Protein AF-A0A2K3LV09-F1 (afdb_monomer_lite)

pLDDT: mean 87.5, std 16.08, range [40.31, 98.81]

Sequence (114 aa):
MLPHDENLSGAVKAIVEVGIAVIGHVGLTPQAISVLGGFRPQGRNVASAVKVVESALAFQKAECFAVVLECVPAPVAAATTAALQIPTIGIGAGPYCNGQVRVSILADIRLCLD

Foldseek 3Di:
DPPCLVVVLVVLLVCVVVPHADEAEFWDDVVCQVVVVHDETFLPDPVRLVVRLVSLVSVVVSVHQEYEYELYDQVSQLVSQVVDPHFYEYDNRDDNGPHYDDDPDDDDPPVRVD

Radius of gyration: 13.5 Å; chains: 1; bounding box: 32×30×34 Å

Structure (mmCIF, N/CA/C/O backbone):
data_AF-A0A2K3LV09-F1
#
_entry.id   AF-A0A2K3LV09-F1
#
loop_
_atom_site.group_PDB
_atom_site.id
_atom_site.type_symbol
_atom_site.label_atom_id
_atom_site.label_alt_id
_atom_site.label_comp_id
_atom_site.label_asym_id
_atom_site.label_entity_id
_atom_site.label_seq_id
_atom_site.pdbx_PDB_ins_code
_atom_site.Cartn_x
_atom_site.Cartn_y
_atom_site.Cartn_z
_atom_site.occupancy
_atom_site.B_iso_or_equiv
_atom_site.auth_seq_id
_atom_site.auth_comp_id
_atom_site.auth_asym_id
_atom_site.auth_atom_id
_atom_site.pdbx_PDB_model_num
ATOM 1 N N . MET A 1 1 ? 1.806 -10.035 -0.631 1.00 49.19 1 MET A N 1
ATOM 2 C CA . MET A 1 1 ? 2.096 -10.921 0.507 1.00 49.19 1 MET A CA 1
ATOM 3 C C . MET A 1 1 ? 3.550 -11.351 0.543 1.00 49.19 1 MET A C 1
ATOM 5 O O . MET A 1 1 ? 3.925 -12.372 -0.039 1.00 49.19 1 MET A O 1
ATOM 9 N N . LEU A 1 2 ? 4.357 -10.582 1.271 1.00 53.62 2 LEU A N 1
ATOM 10 C CA . LEU A 1 2 ? 5.329 -11.206 2.162 1.00 53.62 2 LEU A CA 1
ATOM 11 C C . LEU A 1 2 ? 4.554 -12.061 3.189 1.00 53.62 2 LEU A C 1
ATOM 13 O O . LEU A 1 2 ? 3.400 -11.741 3.483 1.00 53.62 2 LEU A O 1
ATOM 17 N N . PRO A 1 3 ? 5.149 -13.126 3.754 1.00 50.06 3 PRO A N 1
ATOM 18 C CA . PRO A 1 3 ? 4.482 -13.992 4.736 1.00 50.06 3 PRO A CA 1
ATOM 19 C C . PRO A 1 3 ? 3.915 -13.245 5.957 1.00 50.06 3 PRO A C 1
ATOM 21 O O . PRO A 1 3 ? 3.047 -13.758 6.654 1.00 50.06 3 PRO A O 1
ATOM 24 N N . HIS A 1 4 ? 4.401 -12.031 6.225 1.00 58.75 4 HIS A N 1
ATOM 25 C CA . HIS A 1 4 ? 3.938 -11.201 7.332 1.00 58.75 4 HIS A CA 1
ATOM 26 C C . HIS A 1 4 ? 2.647 -10.424 7.028 1.00 58.75 4 HIS A C 1
ATOM 28 O O . HIS A 1 4 ? 1.948 -10.064 7.971 1.00 58.75 4 HIS A O 1
ATOM 34 N N . ASP A 1 5 ? 2.288 -10.195 5.759 1.00 58.09 5 ASP A N 1
ATOM 35 C CA . ASP A 1 5 ? 1.183 -9.288 5.413 1.00 58.09 5 ASP A CA 1
ATOM 36 C C . ASP A 1 5 ? -0.198 -9.868 5.788 1.00 58.09 5 ASP A C 1
ATOM 38 O O . ASP A 1 5 ? -1.078 -9.109 6.183 1.00 58.09 5 ASP A O 1
ATOM 42 N N . GLU A 1 6 ? -0.405 -11.195 5.721 1.00 57.16 6 GLU A N 1
ATOM 43 C CA . GLU A 1 6 ? -1.666 -11.820 6.188 1.00 57.16 6 GLU A CA 1
ATOM 44 C C . GLU A 1 6 ? -1.831 -11.681 7.707 1.00 57.16 6 GLU A C 1
ATOM 46 O O . GLU A 1 6 ? -2.929 -11.426 8.198 1.00 57.16 6 GLU A O 1
ATOM 51 N N . ASN A 1 7 ? -0.726 -11.776 8.452 1.00 62.62 7 ASN A N 1
ATOM 52 C CA . ASN A 1 7 ? -0.725 -11.615 9.906 1.00 62.62 7 ASN A CA 1
ATOM 53 C C . ASN A 1 7 ? -0.890 -10.146 10.333 1.00 62.62 7 ASN A C 1
ATOM 55 O O . ASN A 1 7 ? -1.399 -9.867 11.420 1.00 62.62 7 ASN A O 1
ATOM 59 N N . LEU A 1 8 ? -0.491 -9.198 9.480 1.00 75.31 8 LEU A N 1
ATOM 60 C CA . LEU A 1 8 ? -0.577 -7.765 9.756 1.00 75.31 8 LEU A CA 1
ATOM 61 C C . LEU A 1 8 ? -2.023 -7.262 9.800 1.00 75.31 8 LEU A C 1
ATOM 63 O O . LEU A 1 8 ? -2.319 -6.418 10.638 1.00 75.31 8 LEU A O 1
ATOM 67 N N . SER A 1 9 ? -2.942 -7.793 8.986 1.00 77.00 9 SER A N 1
ATOM 68 C CA . SER A 1 9 ? -4.344 -7.340 8.994 1.00 77.00 9 SER A CA 1
ATOM 69 C C . SER A 1 9 ? -5.025 -7.508 10.358 1.00 77.00 9 SER A C 1
ATOM 71 O O . SER A 1 9 ? -5.758 -6.616 10.781 1.00 77.00 9 SER A O 1
ATOM 73 N N . GLY A 1 10 ? -4.752 -8.602 11.078 1.00 86.44 10 GLY A N 1
ATOM 74 C CA . GLY A 1 10 ? -5.283 -8.811 12.430 1.00 86.44 10 GLY A CA 1
ATOM 75 C C . GLY A 1 10 ? -4.711 -7.821 13.449 1.00 86.44 10 GLY A C 1
ATOM 76 O O . GLY A 1 10 ? -5.452 -7.251 14.247 1.00 86.44 10 GLY A O 1
ATOM 77 N N . ALA A 1 11 ? -3.403 -7.557 13.379 1.00 91.44 11 ALA A N 1
ATOM 78 C CA . ALA A 1 11 ? -2.747 -6.577 14.243 1.00 91.44 11 ALA A CA 1
ATOM 79 C C . ALA A 1 11 ? -3.237 -5.146 13.968 1.00 91.44 11 ALA A C 1
ATOM 81 O O . ALA A 1 11 ? -3.521 -4.399 14.900 1.00 91.44 11 ALA A O 1
ATOM 82 N N . VAL A 1 12 ? -3.383 -4.780 12.692 1.00 94.31 12 VAL A N 1
ATOM 83 C CA . VAL A 1 12 ? -3.932 -3.484 12.278 1.00 94.31 12 VAL A CA 1
ATOM 84 C C . VAL A 1 12 ? -5.346 -3.310 12.811 1.00 94.31 12 VAL A C 1
ATOM 86 O O . VAL A 1 12 ? -5.629 -2.275 13.404 1.00 94.31 12 VAL A O 1
ATOM 89 N N . LYS A 1 13 ? -6.208 -4.324 12.668 1.00 92.44 13 LYS A N 1
ATOM 90 C CA . LYS A 1 13 ? -7.583 -4.260 13.168 1.00 92.44 13 LYS A CA 1
ATOM 91 C C . LYS A 1 13 ? -7.618 -3.988 14.674 1.00 92.44 13 LYS A C 1
ATOM 93 O O . LYS A 1 13 ? -8.310 -3.071 15.097 1.00 92.44 13 LYS A O 1
ATOM 98 N N . ALA A 1 14 ? -6.802 -4.695 15.458 1.00 94.81 14 ALA A N 1
ATOM 99 C CA . ALA A 1 14 ? -6.700 -4.464 16.900 1.00 94.81 14 ALA A CA 1
ATOM 100 C C . ALA A 1 14 ? -6.223 -3.037 17.249 1.00 94.81 14 ALA A C 1
ATOM 102 O O . ALA A 1 14 ? -6.706 -2.442 18.209 1.00 94.81 14 ALA A O 1
ATOM 103 N N . ILE A 1 15 ? -5.295 -2.467 16.468 1.00 96.94 15 ILE A N 1
ATOM 104 C CA . ILE A 1 15 ? -4.818 -1.082 16.642 1.00 96.94 15 ILE A CA 1
ATOM 105 C C . ILE A 1 15 ? -5.927 -0.071 16.308 1.00 96.94 15 ILE A C 1
ATOM 107 O O . ILE A 1 15 ? -6.130 0.894 17.046 1.00 96.94 15 ILE A O 1
ATOM 111 N N . VAL A 1 16 ? -6.664 -0.291 15.218 1.00 96.75 16 VAL A N 1
ATOM 112 C CA . VAL A 1 16 ? -7.764 0.593 14.807 1.00 96.75 16 VAL A CA 1
ATOM 113 C C . VAL A 1 16 ? -8.925 0.535 15.804 1.00 96.75 16 VAL A C 1
ATOM 115 O O . VAL A 1 16 ? -9.477 1.576 16.152 1.00 96.75 16 VAL A O 1
ATOM 118 N N . GLU A 1 17 ? -9.248 -0.646 16.339 1.00 96.19 17 GLU A N 1
ATOM 119 C CA . GLU A 1 17 ? -10.318 -0.844 17.330 1.00 96.19 17 GLU A CA 1
ATOM 120 C C . GLU A 1 17 ? -10.087 -0.077 18.640 1.00 96.19 17 GLU A C 1
ATOM 122 O O . GLU A 1 17 ? -11.051 0.329 19.289 1.00 96.19 17 GLU A O 1
ATOM 127 N N . VAL A 1 18 ? -8.830 0.192 19.011 1.00 97.75 18 VAL A N 1
ATOM 128 C CA . VAL A 1 18 ? -8.496 1.046 20.167 1.00 97.75 18 VAL A CA 1
ATOM 129 C C . VAL A 1 18 ? -8.415 2.540 19.819 1.00 97.75 18 VAL A C 1
ATOM 131 O O . VAL A 1 18 ? -7.995 3.349 20.645 1.00 97.75 18 VAL A O 1
ATOM 134 N N . GLY A 1 19 ? -8.836 2.927 18.612 1.00 96.56 19 GLY A N 1
ATOM 135 C CA . GLY A 1 19 ? -8.963 4.319 18.177 1.00 96.56 19 GLY A CA 1
ATOM 136 C C . GLY A 1 19 ? -7.698 4.929 17.570 1.00 96.56 19 GLY A C 1
ATOM 137 O O . GLY A 1 19 ? -7.621 6.150 17.433 1.00 96.56 19 GLY A O 1
ATOM 138 N N . ILE A 1 20 ? -6.699 4.119 17.206 1.00 98.06 20 ILE A N 1
ATOM 139 C CA . ILE A 1 20 ? -5.460 4.605 16.587 1.00 98.06 20 ILE A CA 1
ATOM 140 C C . ILE A 1 20 ? -5.590 4.521 15.064 1.00 98.06 20 ILE A C 1
ATOM 142 O O . ILE A 1 20 ? -5.769 3.447 14.497 1.00 98.06 20 ILE A O 1
ATOM 146 N N . ALA A 1 21 ? -5.461 5.658 14.380 1.00 97.44 21 ALA A N 1
ATOM 147 C CA . ALA A 1 21 ? -5.494 5.705 12.922 1.00 97.44 21 ALA A CA 1
ATOM 148 C C . ALA A 1 21 ? -4.238 5.057 12.308 1.00 97.44 21 ALA A C 1
ATOM 150 O O . ALA A 1 21 ? -3.113 5.386 12.691 1.00 97.44 21 ALA A O 1
ATOM 151 N N . VAL A 1 22 ? -4.426 4.177 11.318 1.00 97.56 22 VAL A N 1
ATOM 152 C CA . VAL A 1 22 ? -3.337 3.424 10.673 1.00 97.56 22 VAL A CA 1
ATOM 153 C C . VAL A 1 22 ? -3.287 3.685 9.169 1.00 97.56 22 VAL A C 1
ATOM 155 O O . VAL A 1 22 ? -4.312 3.667 8.486 1.00 97.56 22 VAL A O 1
ATOM 158 N N . ILE A 1 23 ? -2.072 3.870 8.650 1.00 97.62 23 ILE A N 1
ATOM 159 C CA . ILE A 1 23 ? -1.768 3.849 7.216 1.00 97.62 23 ILE A CA 1
ATOM 160 C C . ILE A 1 23 ? -1.090 2.516 6.891 1.00 97.62 23 ILE A C 1
ATOM 162 O O . ILE A 1 23 ? -0.085 2.166 7.510 1.00 97.62 23 ILE A O 1
ATOM 166 N N . GLY A 1 24 ? -1.628 1.784 5.915 1.00 95.81 24 GLY A N 1
ATOM 167 C CA . GLY A 1 24 ? -0.983 0.583 5.382 1.00 95.81 24 GLY A CA 1
ATOM 168 C C . GLY A 1 24 ? 0.217 0.942 4.503 1.00 95.81 24 GLY A C 1
ATOM 169 O O . GLY A 1 24 ? 0.268 2.029 3.934 1.00 95.81 24 GLY A O 1
ATOM 170 N N . HIS A 1 25 ? 1.175 0.036 4.339 1.00 95.81 25 HIS A N 1
ATOM 171 C CA . HIS A 1 25 ? 2.317 0.241 3.444 1.00 95.81 25 HIS A CA 1
ATOM 172 C C . HIS A 1 25 ? 2.571 -1.041 2.651 1.00 95.81 25 HIS A C 1
ATOM 174 O O . HIS A 1 25 ? 2.833 -2.091 3.233 1.00 95.81 25 HIS A O 1
ATOM 180 N N . VAL A 1 26 ? 2.463 -0.957 1.323 1.00 94.94 26 VAL A N 1
ATOM 181 C CA . VAL A 1 26 ? 2.733 -2.060 0.393 1.00 94.94 26 VAL A CA 1
ATOM 182 C C . VAL A 1 26 ? 3.741 -1.657 -0.681 1.00 94.94 26 VAL A C 1
ATOM 184 O O . VAL A 1 26 ? 3.997 -0.477 -0.924 1.00 94.94 26 VAL A O 1
ATOM 187 N N . GLY A 1 27 ? 4.264 -2.659 -1.383 1.00 93.44 27 GLY A N 1
ATOM 188 C CA . GLY A 1 27 ? 5.350 -2.481 -2.337 1.00 93.44 27 GLY A CA 1
ATOM 189 C C . GLY A 1 27 ? 6.678 -2.757 -1.651 1.00 93.44 27 GLY A C 1
ATOM 190 O O . GLY A 1 27 ? 6.804 -3.737 -0.916 1.00 93.44 27 GLY A O 1
ATOM 191 N N . LEU A 1 28 ? 7.683 -1.937 -1.925 1.00 92.38 28 LEU A N 1
ATOM 192 C CA . LEU A 1 28 ? 8.956 -2.020 -1.226 1.00 92.38 28 LEU A CA 1
ATOM 193 C C . LEU A 1 28 ? 8.776 -1.501 0.200 1.00 92.38 28 LEU A C 1
ATOM 195 O O . LEU A 1 28 ? 8.604 -0.312 0.402 1.00 92.38 28 LEU A O 1
ATOM 199 N N . THR A 1 29 ? 8.852 -2.389 1.185 1.00 91.00 29 THR A N 1
ATOM 200 C CA . THR A 1 29 ? 8.864 -2.019 2.605 1.00 91.00 29 THR A CA 1
ATOM 201 C C . THR A 1 29 ? 10.309 -2.067 3.110 1.00 91.00 29 THR A C 1
ATOM 203 O O . THR A 1 29 ? 10.822 -3.175 3.318 1.00 91.00 29 THR A O 1
ATOM 206 N N . PRO A 1 30 ? 11.001 -0.925 3.309 1.00 89.00 30 PRO A N 1
ATOM 207 C CA . PRO A 1 30 ? 12.426 -0.897 3.661 1.00 89.00 30 PRO A CA 1
ATOM 208 C C . PRO A 1 30 ? 12.803 -1.739 4.890 1.00 89.00 30 PRO A C 1
ATOM 210 O O . PRO A 1 30 ? 13.907 -2.273 4.965 1.00 89.00 30 PRO A O 1
ATOM 213 N N . GLN A 1 31 ? 11.873 -1.931 5.831 1.00 89.62 31 GLN A N 1
ATOM 214 C CA . GLN A 1 31 ? 12.060 -2.767 7.022 1.00 89.62 31 GLN A CA 1
ATOM 215 C C . GLN A 1 31 ? 12.278 -4.254 6.685 1.00 89.62 31 GLN A C 1
ATOM 217 O O . GLN A 1 31 ? 12.878 -4.981 7.471 1.00 89.62 31 GLN A O 1
ATOM 222 N N . ALA A 1 32 ? 11.818 -4.706 5.516 1.00 86.56 32 ALA A N 1
ATOM 223 C CA . ALA A 1 32 ? 11.932 -6.084 5.042 1.00 86.56 32 ALA A CA 1
ATOM 224 C C . ALA A 1 32 ? 13.053 -6.272 4.003 1.00 86.56 32 ALA A C 1
ATOM 226 O O . ALA A 1 32 ? 13.055 -7.258 3.266 1.00 86.56 32 ALA A O 1
ATOM 227 N N . ILE A 1 33 ? 14.013 -5.344 3.919 1.00 86.31 33 ILE A N 1
ATOM 228 C CA . ILE A 1 33 ? 15.043 -5.337 2.871 1.00 86.31 33 ILE A CA 1
ATOM 229 C C . ILE A 1 33 ? 15.854 -6.638 2.767 1.00 86.31 33 ILE A C 1
ATOM 231 O O . ILE A 1 33 ? 16.196 -7.058 1.661 1.00 86.31 33 ILE A O 1
ATOM 235 N N . SER A 1 34 ? 16.132 -7.299 3.893 1.00 85.06 34 SER A N 1
ATOM 236 C CA . SER A 1 34 ? 16.855 -8.576 3.931 1.00 85.06 34 SER A CA 1
ATOM 237 C C . SER A 1 34 ? 16.071 -9.704 3.259 1.00 85.06 34 SER A C 1
ATOM 239 O O . SER A 1 34 ? 16.658 -10.534 2.570 1.00 85.06 34 SER A O 1
ATOM 241 N N . VAL A 1 35 ? 14.744 -9.700 3.406 1.00 84.50 35 VAL A N 1
ATOM 242 C CA . VAL A 1 35 ? 13.832 -10.666 2.780 1.00 84.50 35 VAL A CA 1
ATOM 243 C C . VAL A 1 35 ? 13.589 -10.316 1.310 1.00 84.50 35 VAL A C 1
ATOM 245 O O . VAL A 1 35 ? 13.497 -11.203 0.467 1.00 84.50 35 VAL A O 1
ATOM 248 N N . LEU A 1 36 ? 13.522 -9.021 0.988 1.00 81.12 36 LEU A N 1
ATOM 249 C CA . LEU A 1 36 ? 13.290 -8.515 -0.369 1.00 81.12 36 LEU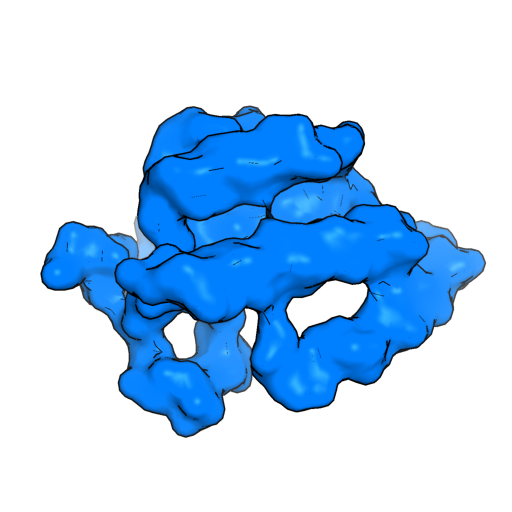 A CA 1
ATOM 250 C C . LEU A 1 36 ? 14.541 -8.547 -1.265 1.00 81.12 36 LEU A C 1
ATOM 252 O O . LEU A 1 36 ? 14.432 -8.386 -2.482 1.00 81.12 36 LEU A O 1
ATOM 256 N N . GLY A 1 37 ? 15.727 -8.772 -0.691 1.00 83.19 37 GLY A N 1
ATOM 257 C CA . GLY A 1 37 ? 16.986 -8.830 -1.437 1.00 83.19 37 GLY A CA 1
ATOM 258 C C . GLY A 1 37 ? 17.466 -7.460 -1.933 1.00 83.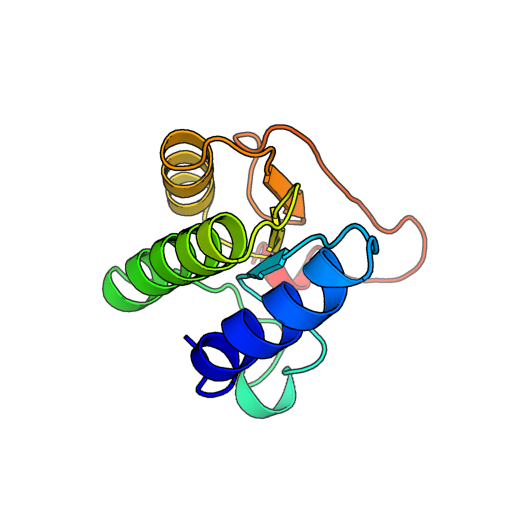19 37 GLY A C 1
ATOM 259 O O . GLY A 1 37 ? 18.052 -7.364 -3.019 1.00 83.19 37 GLY A O 1
ATOM 260 N N . GLY A 1 38 ? 17.205 -6.405 -1.154 1.00 84.00 38 GLY A N 1
ATOM 261 C CA . GLY A 1 38 ? 17.596 -5.021 -1.442 1.00 84.00 38 GLY A CA 1
ATOM 262 C C . GLY A 1 38 ? 16.426 -4.086 -1.772 1.00 84.00 38 GLY A C 1
ATOM 263 O O . GLY A 1 38 ? 15.261 -4.485 -1.770 1.00 84.00 38 GLY A O 1
ATOM 264 N N . PHE A 1 39 ? 16.751 -2.827 -2.077 1.00 85.75 39 PHE A N 1
ATOM 265 C CA . PHE A 1 39 ? 15.793 -1.821 -2.546 1.00 85.75 39 PHE A CA 1
ATOM 266 C C . PHE A 1 39 ? 15.429 -2.094 -4.008 1.00 85.75 39 PHE A C 1
ATOM 268 O O . PHE A 1 39 ? 16.029 -1.543 -4.924 1.00 85.75 39 PHE A O 1
ATOM 275 N N . ARG A 1 40 ? 14.496 -3.022 -4.236 1.00 85.25 40 ARG A N 1
ATOM 276 C CA . ARG A 1 40 ? 14.068 -3.423 -5.581 1.00 85.25 40 ARG A CA 1
ATOM 277 C C . ARG A 1 40 ? 12.599 -3.081 -5.807 1.00 85.25 40 ARG A C 1
ATOM 279 O O . ARG A 1 40 ? 11.797 -3.311 -4.896 1.00 85.25 40 ARG A O 1
ATOM 286 N N . PRO A 1 41 ? 12.213 -2.648 -7.021 1.00 88.12 41 PRO A N 1
ATOM 287 C CA . PRO A 1 41 ? 10.808 -2.429 -7.321 1.00 88.12 41 PRO A CA 1
ATOM 288 C C . PRO A 1 41 ? 9.969 -3.698 -7.219 1.00 88.12 41 PRO A C 1
ATOM 290 O O . PRO A 1 41 ? 10.365 -4.767 -7.693 1.00 88.12 41 PRO A O 1
ATOM 293 N N . GLN A 1 42 ? 8.784 -3.555 -6.631 1.00 91.31 42 GLN A N 1
ATOM 294 C CA . GLN A 1 42 ? 7.806 -4.625 -6.453 1.00 9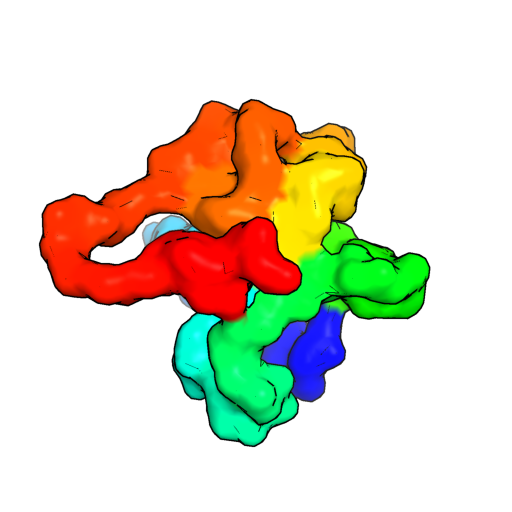1.31 42 GLN A CA 1
ATOM 295 C C . GLN A 1 42 ? 6.712 -4.529 -7.517 1.00 91.31 42 GLN A C 1
ATOM 297 O O . GLN A 1 42 ? 6.391 -3.445 -7.984 1.00 91.31 42 GLN A O 1
ATOM 302 N N . GLY A 1 43 ? 6.119 -5.652 -7.926 1.00 92.88 43 GLY A N 1
ATOM 303 C CA . GLY A 1 43 ? 5.062 -5.637 -8.947 1.00 92.88 43 GLY A CA 1
ATOM 304 C C . GLY A 1 43 ? 5.556 -5.653 -10.400 1.00 92.88 43 GLY A C 1
ATOM 305 O O . GLY A 1 43 ? 4.794 -5.321 -11.301 1.00 92.88 43 GLY A O 1
ATOM 306 N N . ARG A 1 44 ? 6.818 -6.039 -10.655 1.00 92.44 44 ARG A N 1
ATOM 307 C CA . ARG A 1 44 ? 7.410 -6.099 -12.011 1.00 92.44 44 ARG A CA 1
ATOM 308 C C . ARG A 1 44 ? 6.845 -7.219 -12.901 1.00 92.44 44 ARG A C 1
ATOM 310 O O . ARG A 1 44 ? 7.001 -7.167 -14.114 1.00 92.44 44 ARG A O 1
ATOM 317 N N . ASN A 1 45 ? 6.204 -8.230 -12.320 1.00 94.12 45 ASN A N 1
ATOM 318 C CA . ASN A 1 45 ? 5.499 -9.286 -13.052 1.00 94.12 45 ASN A CA 1
ATOM 319 C C . ASN A 1 45 ? 4.056 -9.423 -12.556 1.00 94.12 45 ASN A C 1
ATOM 321 O O . ASN A 1 45 ? 3.743 -8.994 -11.445 1.00 94.12 45 ASN A O 1
ATOM 325 N N . VAL A 1 46 ? 3.202 -10.065 -13.356 1.00 94.75 46 VAL A N 1
ATOM 326 C CA . VAL A 1 46 ? 1.758 -10.193 -13.089 1.00 94.75 46 VAL A CA 1
ATOM 327 C C . VAL A 1 46 ? 1.472 -10.726 -11.684 1.00 94.75 46 VAL A C 1
ATOM 329 O O . VAL A 1 46 ? 0.716 -10.106 -10.944 1.00 94.75 46 VAL A O 1
ATOM 332 N N . ALA A 1 47 ? 2.124 -11.817 -11.272 1.00 93.81 47 ALA A N 1
ATOM 333 C CA . ALA A 1 47 ? 1.893 -12.418 -9.959 1.00 93.81 47 ALA A CA 1
ATOM 334 C C . ALA A 1 47 ? 2.255 -11.458 -8.811 1.00 93.81 47 ALA A C 1
ATOM 336 O O . ALA A 1 47 ? 1.512 -11.325 -7.841 1.00 93.81 47 ALA A O 1
ATOM 337 N N . SER A 1 48 ? 3.385 -10.757 -8.921 1.00 92.69 48 SER A N 1
ATOM 338 C CA . SER A 1 48 ? 3.797 -9.756 -7.931 1.00 92.69 48 SER A CA 1
ATOM 339 C C . SER A 1 48 ? 2.912 -8.506 -7.940 1.00 92.69 48 SER A C 1
ATOM 341 O O . SER A 1 48 ? 2.671 -7.935 -6.882 1.00 92.69 48 SER A O 1
ATOM 343 N N . ALA A 1 49 ? 2.404 -8.093 -9.103 1.00 95.44 49 ALA A N 1
ATOM 344 C CA . ALA A 1 49 ? 1.515 -6.944 -9.234 1.00 95.44 49 ALA A CA 1
ATOM 345 C C . ALA A 1 49 ? 0.161 -7.222 -8.572 1.00 95.44 49 ALA A C 1
ATOM 347 O O . ALA A 1 49 ? -0.314 -6.408 -7.785 1.00 95.44 49 ALA A O 1
ATOM 348 N N . VAL A 1 50 ? -0.409 -8.405 -8.823 1.00 95.69 50 VAL A N 1
ATOM 349 C CA . VAL A 1 50 ? -1.641 -8.868 -8.167 1.00 95.69 50 VAL A CA 1
ATOM 350 C C . VAL A 1 50 ? -1.470 -8.855 -6.649 1.00 95.69 50 VAL A C 1
ATOM 352 O O . VAL A 1 50 ? -2.294 -8.276 -5.947 1.00 95.69 50 VAL A O 1
ATOM 355 N N . LYS A 1 51 ? -0.340 -9.368 -6.147 1.00 93.06 51 LYS A N 1
ATOM 356 C CA . LYS A 1 51 ? -0.036 -9.356 -4.711 1.00 93.06 51 LYS A CA 1
ATOM 357 C C . LYS A 1 51 ? -0.004 -7.954 -4.100 1.00 93.06 51 LYS A C 1
ATOM 359 O O . LYS A 1 51 ? -0.388 -7.816 -2.945 1.00 93.06 51 LYS A O 1
ATOM 364 N N . VAL A 1 52 ? 0.468 -6.933 -4.821 1.00 95.00 52 VAL A N 1
ATOM 365 C CA . VAL A 1 52 ? 0.454 -5.540 -4.330 1.00 95.00 52 VAL A CA 1
ATOM 366 C C . VAL A 1 52 ? -0.986 -5.059 -4.145 1.00 95.00 52 VAL A C 1
ATOM 368 O O . VAL A 1 52 ? -1.318 -4.528 -3.087 1.00 95.00 52 VAL A O 1
ATOM 371 N N . VAL A 1 53 ? -1.843 -5.293 -5.143 1.00 96.50 53 VAL A N 1
ATOM 372 C CA . VAL A 1 53 ? -3.259 -4.894 -5.104 1.00 96.50 53 VAL A CA 1
ATOM 373 C C . VAL A 1 53 ? -3.999 -5.627 -3.982 1.00 96.50 53 VAL A C 1
ATOM 375 O O . VAL A 1 53 ? -4.708 -5.002 -3.196 1.00 96.50 53 VAL A O 1
ATOM 378 N N . GLU A 1 54 ? -3.800 -6.941 -3.861 1.00 95.19 54 GLU A N 1
ATOM 379 C CA . GLU A 1 54 ? -4.410 -7.763 -2.810 1.00 95.19 54 GLU A CA 1
ATOM 380 C C . GLU A 1 54 ? -3.986 -7.317 -1.408 1.00 95.19 54 GLU A C 1
ATOM 382 O O . GLU A 1 54 ? -4.837 -7.159 -0.533 1.00 95.19 54 GLU A O 1
ATOM 387 N N . SER A 1 55 ? -2.692 -7.050 -1.199 1.00 94.31 55 SER A N 1
ATOM 388 C CA . SER A 1 55 ? -2.186 -6.536 0.077 1.00 94.31 55 SER A CA 1
ATOM 389 C C . SER A 1 55 ? -2.793 -5.170 0.416 1.00 94.31 55 SER A C 1
ATOM 391 O O . SER A 1 55 ? -3.189 -4.939 1.557 1.00 94.31 55 SER A O 1
ATOM 393 N N . ALA A 1 56 ? -2.931 -4.274 -0.564 1.00 95.94 56 ALA A N 1
ATOM 394 C CA . ALA A 1 56 ? -3.535 -2.964 -0.336 1.00 95.94 56 ALA A CA 1
ATOM 395 C C . ALA A 1 56 ? -5.028 -3.078 0.032 1.00 95.94 56 ALA A C 1
ATOM 397 O O . ALA A 1 56 ? -5.497 -2.422 0.964 1.00 95.94 56 ALA A O 1
ATOM 398 N N . LEU A 1 57 ? -5.764 -3.969 -0.641 1.00 96.62 57 LEU A N 1
ATOM 399 C CA . LEU A 1 57 ? -7.155 -4.288 -0.306 1.00 96.62 57 LEU A CA 1
ATOM 400 C C . LEU A 1 57 ? -7.283 -4.911 1.089 1.00 96.62 57 LEU A C 1
ATOM 402 O O . LEU A 1 57 ? -8.256 -4.636 1.789 1.00 96.62 57 LEU A O 1
ATOM 406 N N . ALA A 1 58 ? -6.320 -5.733 1.511 1.00 94.69 58 ALA A N 1
ATOM 407 C CA . ALA A 1 58 ? -6.296 -6.302 2.855 1.00 94.69 58 ALA A CA 1
ATOM 408 C C . ALA A 1 58 ? -6.124 -5.217 3.932 1.00 94.69 58 ALA A C 1
ATOM 410 O O . ALA A 1 58 ? -6.839 -5.244 4.933 1.00 94.69 58 ALA A O 1
ATOM 411 N N . PHE A 1 59 ? -5.260 -4.219 3.710 1.00 95.69 59 PHE A N 1
ATOM 412 C CA . PHE A 1 59 ? -5.147 -3.063 4.609 1.00 95.69 59 PHE A CA 1
ATOM 413 C C . PHE A 1 59 ? -6.435 -2.234 4.666 1.00 95.69 59 PHE A C 1
ATOM 415 O O . PHE A 1 59 ? -6.860 -1.849 5.752 1.00 95.69 59 PHE A O 1
ATOM 422 N N . GLN A 1 60 ? -7.112 -2.018 3.533 1.00 96.31 60 GLN A N 1
ATOM 423 C CA . GLN A 1 60 ? -8.421 -1.355 3.535 1.00 96.31 60 GLN A CA 1
ATOM 424 C C . GLN A 1 60 ? -9.465 -2.145 4.335 1.00 96.31 60 GLN A C 1
ATOM 426 O O . GLN A 1 60 ? -10.212 -1.563 5.116 1.00 96.31 60 GLN A O 1
ATOM 431 N N . LYS A 1 61 ? -9.518 -3.474 4.174 1.00 95.44 61 LYS A N 1
ATOM 432 C CA . LYS A 1 61 ? -10.417 -4.342 4.958 1.00 95.44 61 LYS A CA 1
ATOM 433 C C . LYS A 1 61 ? -10.105 -4.307 6.456 1.00 95.44 61 LYS A C 1
ATOM 435 O O . LYS A 1 61 ? -11.014 -4.478 7.262 1.00 95.44 61 LYS A O 1
ATOM 440 N N . ALA A 1 62 ? -8.844 -4.078 6.817 1.00 94.75 62 ALA A N 1
ATOM 441 C CA . ALA A 1 62 ? -8.400 -3.884 8.193 1.00 94.75 62 ALA A CA 1
ATOM 442 C C . ALA A 1 62 ? -8.637 -2.454 8.722 1.00 94.75 62 ALA A C 1
ATOM 444 O O . ALA A 1 62 ? -8.164 -2.132 9.805 1.00 94.75 62 ALA A O 1
ATOM 445 N N . GLU A 1 63 ? -9.372 -1.614 7.983 1.00 96.25 63 GLU A N 1
ATOM 446 C CA . GLU A 1 63 ? -9.731 -0.238 8.356 1.00 96.25 63 GLU A CA 1
ATOM 447 C C . GLU A 1 63 ? -8.546 0.737 8.439 1.00 96.25 63 GLU A C 1
ATOM 449 O O . GLU A 1 63 ? -8.601 1.751 9.137 1.00 96.25 63 GLU A O 1
ATOM 454 N N . CYS A 1 64 ? -7.484 0.497 7.662 1.00 97.50 64 CYS A N 1
ATOM 455 C CA . CYS A 1 64 ? -6.543 1.573 7.363 1.00 97.50 64 CYS A CA 1
ATOM 456 C C . CYS A 1 64 ? -7.271 2.722 6.658 1.00 97.50 64 CYS A C 1
ATOM 458 O O . CYS A 1 64 ? -8.078 2.495 5.758 1.00 97.50 64 CYS A O 1
A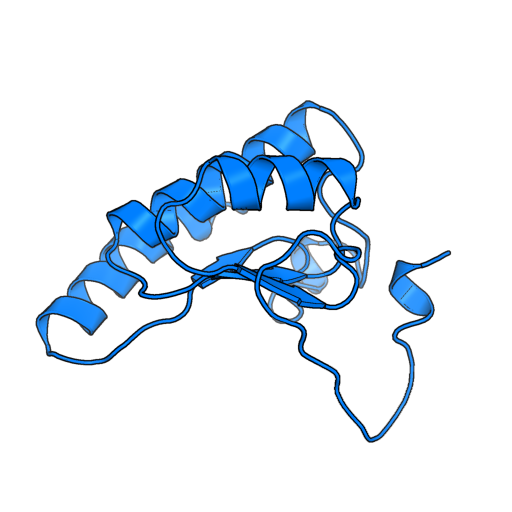TOM 460 N N . PHE A 1 65 ? -6.938 3.964 7.010 1.00 98.12 65 PHE A N 1
ATOM 461 C CA . PHE A 1 65 ? -7.559 5.136 6.386 1.00 98.12 65 PHE A CA 1
ATOM 462 C C . PHE A 1 65 ? -6.838 5.593 5.111 1.00 98.12 65 PHE A C 1
ATOM 464 O O . PHE A 1 65 ? -7.370 6.424 4.384 1.00 98.12 65 PHE A O 1
ATOM 471 N N . ALA A 1 66 ? -5.632 5.082 4.845 1.00 98.50 66 ALA A N 1
ATOM 472 C CA . ALA A 1 66 ? -4.858 5.305 3.625 1.00 98.50 66 ALA A CA 1
ATOM 473 C C . ALA A 1 66 ? -3.828 4.178 3.425 1.00 98.50 66 ALA A C 1
ATOM 475 O O . ALA A 1 66 ? -3.557 3.405 4.350 1.00 98.50 66 ALA A O 1
ATOM 476 N N . VAL A 1 67 ? -3.222 4.104 2.235 1.00 98.19 67 VAL A N 1
ATOM 477 C CA . VAL A 1 67 ? -2.137 3.153 1.925 1.00 98.19 67 VAL A CA 1
ATOM 478 C C . VAL A 1 67 ? -0.982 3.840 1.194 1.00 98.19 67 VAL A C 1
ATOM 480 O O . VAL A 1 67 ? -1.184 4.527 0.194 1.00 98.19 67 VAL A O 1
ATOM 483 N N . VAL A 1 68 ? 0.250 3.625 1.654 1.00 98.31 68 VAL A N 1
ATOM 484 C CA . VAL A 1 68 ? 1.473 3.988 0.928 1.00 98.31 68 VAL A CA 1
ATOM 485 C C . VAL A 1 68 ? 1.799 2.913 -0.107 1.00 98.31 68 VAL A C 1
ATOM 487 O O . VAL A 1 68 ? 1.837 1.725 0.217 1.00 98.31 68 VAL A O 1
ATOM 490 N N . LEU A 1 69 ? 2.055 3.346 -1.344 1.00 97.69 69 LEU A N 1
ATOM 491 C CA . LEU A 1 69 ? 2.591 2.525 -2.427 1.00 97.69 69 LEU A CA 1
ATOM 492 C C . LEU A 1 69 ? 4.041 2.952 -2.684 1.00 97.69 69 LEU A C 1
ATOM 494 O O . LEU A 1 69 ? 4.277 4.052 -3.200 1.00 97.69 69 LEU A O 1
ATOM 498 N N . GLU A 1 70 ? 5.001 2.097 -2.332 1.00 95.88 70 GLU A N 1
ATOM 499 C CA . GLU A 1 70 ? 6.430 2.385 -2.492 1.00 95.88 70 GLU A CA 1
ATOM 500 C C . GLU A 1 70 ? 7.073 1.531 -3.584 1.00 95.88 70 GLU A C 1
ATOM 502 O O . GLU A 1 70 ? 6.993 0.302 -3.570 1.00 95.88 70 GLU A O 1
ATOM 507 N N . CYS A 1 71 ? 7.746 2.197 -4.527 1.00 94.00 71 CYS A N 1
ATOM 508 C CA . CYS A 1 71 ? 8.579 1.571 -5.552 1.00 94.00 71 CYS A CA 1
ATOM 509 C C . CYS A 1 71 ? 7.828 0.467 -6.334 1.00 94.00 71 CYS A C 1
ATOM 511 O O . CYS A 1 71 ? 8.272 -0.678 -6.449 1.00 94.00 71 CYS A O 1
ATOM 513 N N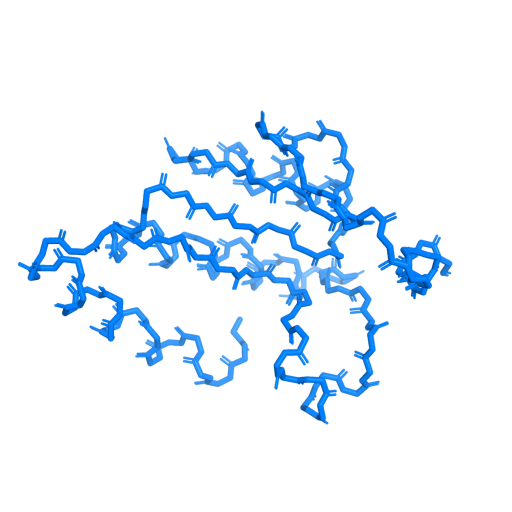 . VAL A 1 72 ? 6.653 0.821 -6.867 1.00 95.25 72 VAL A N 1
ATOM 514 C CA . VAL A 1 72 ? 5.804 -0.044 -7.706 1.00 95.25 72 VAL A CA 1
ATOM 515 C C . VAL A 1 72 ? 5.630 0.560 -9.107 1.00 95.25 72 VAL A C 1
ATOM 517 O O . VAL A 1 72 ? 5.583 1.784 -9.236 1.00 95.25 72 VAL A O 1
ATOM 520 N N . PRO A 1 73 ? 5.503 -0.242 -10.183 1.00 95.56 73 PRO A N 1
ATOM 521 C CA . PRO A 1 73 ? 5.249 0.287 -11.517 1.00 95.56 73 PRO A CA 1
ATOM 522 C C . PRO A 1 73 ? 3.989 1.154 -11.569 1.00 95.56 73 PRO A C 1
ATOM 524 O O . PRO A 1 73 ? 2.953 0.794 -11.009 1.00 95.56 73 PRO A O 1
ATOM 527 N N . ALA A 1 74 ? 4.050 2.258 -12.315 1.00 96.69 74 ALA A N 1
ATOM 528 C CA . ALA A 1 74 ? 2.946 3.212 -12.418 1.00 96.69 74 ALA A CA 1
ATOM 529 C C . ALA A 1 74 ? 1.592 2.582 -12.827 1.00 96.69 74 ALA A C 1
ATOM 531 O O . ALA A 1 74 ? 0.581 2.963 -12.238 1.00 96.69 74 ALA A O 1
ATOM 532 N N . PRO A 1 75 ? 1.521 1.590 -13.745 1.00 97.12 75 PRO A N 1
ATOM 533 C CA . PRO A 1 75 ? 0.258 0.913 -14.050 1.00 97.12 75 PRO A CA 1
ATOM 534 C C . PRO A 1 75 ? -0.313 0.125 -12.864 1.00 97.12 75 PRO A C 1
ATOM 536 O O . PRO A 1 75 ? -1.527 0.078 -12.683 1.00 97.12 75 PRO A O 1
ATOM 539 N N . VAL A 1 76 ? 0.552 -0.466 -12.032 1.00 97.75 76 VAL A N 1
ATOM 540 C CA . VAL A 1 76 ? 0.140 -1.194 -10.821 1.00 97.75 76 VAL A CA 1
ATOM 541 C C . VAL A 1 76 ? -0.373 -0.213 -9.772 1.00 97.75 76 VAL A C 1
ATOM 543 O O . VAL A 1 76 ? -1.415 -0.459 -9.169 1.00 97.75 76 VAL A O 1
ATOM 546 N N . ALA A 1 77 ? 0.306 0.923 -9.593 1.00 98.12 77 ALA A N 1
ATOM 547 C CA . ALA A 1 77 ? -0.166 1.990 -8.715 1.00 98.12 77 ALA A CA 1
ATOM 548 C C . ALA A 1 77 ? -1.529 2.529 -9.163 1.00 98.12 77 ALA A C 1
ATOM 550 O O . ALA A 1 77 ? -2.439 2.609 -8.348 1.00 98.12 77 ALA A O 1
ATOM 551 N N . ALA A 1 78 ? -1.703 2.804 -10.461 1.00 98.44 78 ALA A N 1
ATOM 552 C CA . ALA A 1 78 ? -2.972 3.261 -11.022 1.00 98.44 78 ALA A CA 1
ATOM 553 C C . ALA A 1 78 ? -4.107 2.256 -10.778 1.00 98.44 78 ALA A C 1
ATOM 555 O O . ALA A 1 78 ? -5.178 2.637 -10.311 1.00 98.44 78 ALA A O 1
ATOM 556 N N . ALA A 1 79 ? -3.859 0.968 -11.040 1.00 98.31 79 ALA A N 1
ATOM 557 C CA . ALA A 1 79 ? -4.829 -0.093 -10.782 1.00 98.31 79 ALA A CA 1
ATOM 558 C C . ALA A 1 79 ? -5.170 -0.211 -9.287 1.00 98.31 79 ALA A C 1
ATOM 560 O O . ALA A 1 79 ? -6.336 -0.366 -8.932 1.00 98.31 79 ALA A O 1
ATOM 561 N N . THR A 1 80 ? -4.169 -0.092 -8.411 1.00 98.44 80 THR A N 1
ATOM 562 C CA . THR A 1 80 ? -4.359 -0.138 -6.955 1.00 98.44 80 THR A CA 1
ATOM 563 C C . THR A 1 80 ? -5.190 1.052 -6.476 1.00 98.44 80 THR A C 1
ATOM 565 O O . THR A 1 80 ? -6.167 0.863 -5.759 1.00 98.44 80 THR A O 1
ATOM 568 N N . THR A 1 81 ? -4.860 2.269 -6.916 1.00 98.69 81 THR A N 1
ATOM 569 C CA . THR A 1 81 ? -5.619 3.483 -6.590 1.00 98.69 81 THR A CA 1
ATOM 570 C C . THR A 1 81 ? -7.059 3.406 -7.078 1.00 98.69 81 THR A C 1
ATOM 572 O O . THR A 1 81 ? -7.959 3.792 -6.345 1.00 98.69 81 THR A O 1
ATOM 575 N N . ALA A 1 82 ? -7.297 2.875 -8.280 1.00 98.56 82 ALA A N 1
ATOM 576 C CA . ALA A 1 82 ? -8.649 2.714 -8.810 1.00 98.56 82 ALA A CA 1
ATOM 577 C C . ALA A 1 82 ? -9.477 1.654 -8.056 1.00 98.56 82 ALA A C 1
ATOM 579 O O . ALA A 1 82 ? -10.702 1.744 -8.027 1.00 98.56 82 ALA A O 1
ATOM 580 N N . ALA A 1 83 ? -8.828 0.645 -7.466 1.00 98.44 83 ALA A N 1
ATOM 581 C CA . ALA A 1 83 ? -9.497 -0.429 -6.733 1.00 98.44 83 ALA A CA 1
ATOM 582 C C . ALA A 1 83 ? -9.855 -0.056 -5.281 1.00 98.44 83 ALA A C 1
ATOM 584 O O . ALA A 1 83 ? -10.771 -0.646 -4.703 1.00 98.44 83 ALA A O 1
ATOM 585 N N . LEU A 1 84 ? -9.133 0.890 -4.677 1.00 98.44 84 LEU A N 1
ATOM 586 C CA . LEU A 1 84 ? -9.331 1.304 -3.290 1.00 98.44 84 LEU A CA 1
ATOM 587 C C . LEU A 1 84 ? -10.371 2.426 -3.160 1.00 98.44 84 LEU A C 1
ATOM 589 O O . LEU A 1 84 ? -10.561 3.246 -4.049 1.00 98.44 84 LEU A O 1
ATOM 593 N N . GLN A 1 85 ? -11.038 2.457 -2.008 1.00 98.62 85 GLN A 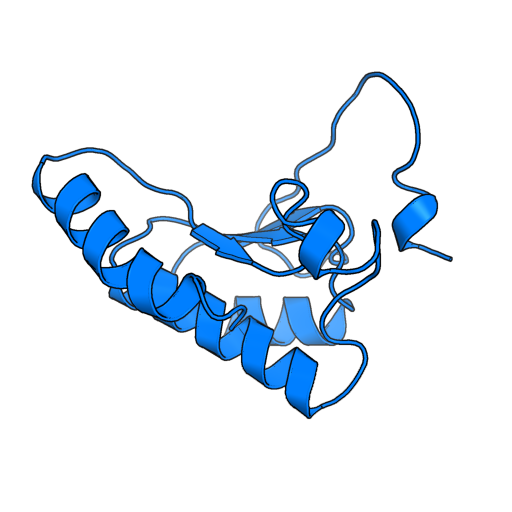N 1
ATOM 594 C CA . GLN A 1 85 ? -11.928 3.535 -1.561 1.00 98.62 85 GLN A CA 1
ATOM 595 C C . GLN A 1 85 ? -11.213 4.521 -0.620 1.00 98.62 85 GLN A C 1
ATOM 597 O O . GLN A 1 85 ? -11.742 5.590 -0.327 1.00 98.62 85 GLN A O 1
ATOM 602 N N . ILE A 1 86 ? -10.020 4.160 -0.139 1.00 98.62 86 ILE A N 1
ATOM 603 C CA . ILE A 1 86 ? -9.163 4.995 0.712 1.00 98.62 86 ILE A CA 1
ATOM 604 C C . ILE A 1 86 ? -8.020 5.622 -0.103 1.00 98.62 86 ILE A C 1
ATOM 606 O O . ILE A 1 86 ? -7.574 5.014 -1.080 1.00 98.62 86 ILE A O 1
ATOM 610 N N . PRO A 1 87 ? -7.506 6.805 0.285 1.00 98.69 87 PRO A N 1
ATOM 611 C CA . PRO A 1 87 ? -6.423 7.463 -0.436 1.00 98.69 87 PRO A CA 1
ATOM 612 C C . PRO A 1 87 ? -5.147 6.620 -0.515 1.00 98.69 87 PRO A C 1
ATOM 614 O O . PRO A 1 87 ? -4.715 6.018 0.472 1.00 98.69 87 PRO A O 1
ATOM 617 N N . THR A 1 88 ? -4.482 6.663 -1.668 1.00 98.81 88 THR A N 1
ATOM 618 C CA . THR A 1 88 ? -3.122 6.143 -1.828 1.00 98.81 88 THR A CA 1
ATOM 619 C C . THR A 1 88 ? -2.081 7.258 -1.836 1.00 98.81 88 THR A C 1
ATOM 621 O O . THR A 1 88 ? -2.276 8.318 -2.436 1.00 98.81 88 THR A O 1
ATOM 624 N N . ILE A 1 89 ? -0.930 7.005 -1.214 1.00 98.62 89 ILE A N 1
ATOM 625 C CA . ILE A 1 89 ? 0.218 7.917 -1.181 1.00 98.62 89 ILE A CA 1
ATOM 626 C C . ILE A 1 89 ? 1.397 7.257 -1.896 1.00 98.62 89 ILE A C 1
ATOM 628 O O . ILE A 1 89 ? 1.849 6.188 -1.504 1.00 98.62 89 ILE A O 1
ATOM 632 N N . GLY A 1 90 ? 1.892 7.875 -2.967 1.00 97.56 90 GLY A N 1
ATOM 633 C CA . GLY A 1 90 ? 2.973 7.322 -3.780 1.00 97.56 90 GLY A CA 1
ATOM 634 C C . GLY A 1 90 ? 4.368 7.802 -3.378 1.00 97.56 90 GLY A C 1
ATOM 635 O O . GLY A 1 90 ? 4.603 9.000 -3.193 1.00 97.56 90 GLY A O 1
ATOM 636 N N . ILE A 1 91 ? 5.329 6.879 -3.363 1.00 95.25 91 ILE A N 1
ATOM 637 C CA . ILE A 1 91 ? 6.768 7.170 -3.385 1.00 95.25 91 ILE A CA 1
ATOM 638 C C . ILE A 1 91 ? 7.449 6.241 -4.390 1.00 95.25 91 ILE A C 1
ATOM 640 O O . ILE A 1 91 ? 7.437 5.026 -4.253 1.00 95.25 91 ILE A O 1
ATOM 644 N N . GLY A 1 92 ? 7.960 6.807 -5.486 1.00 92.56 92 GLY A N 1
ATOM 645 C CA . GLY A 1 92 ? 8.447 5.990 -6.606 1.00 92.56 92 GLY A CA 1
ATOM 646 C C . GLY A 1 92 ? 7.358 5.119 -7.261 1.00 92.56 92 GLY A C 1
ATOM 647 O O . GLY A 1 92 ? 7.675 4.067 -7.798 1.00 92.56 92 GLY A O 1
ATOM 648 N N . ALA A 1 93 ? 6.085 5.536 -7.202 1.00 95.75 93 ALA A N 1
ATOM 649 C CA . ALA A 1 93 ? 4.923 4.778 -7.694 1.00 95.75 93 ALA A CA 1
ATOM 650 C C . ALA A 1 93 ? 4.203 5.437 -8.893 1.00 95.75 93 ALA A C 1
ATOM 652 O O . ALA A 1 93 ? 3.070 5.104 -9.228 1.00 95.75 93 ALA A O 1
ATOM 653 N N . GLY A 1 94 ? 4.843 6.411 -9.546 1.00 93.31 94 GLY A N 1
ATOM 654 C CA . GLY A 1 94 ? 4.219 7.202 -10.609 1.00 93.31 94 GLY A CA 1
ATOM 655 C C . GLY A 1 94 ? 3.186 8.228 -10.105 1.00 93.31 94 GLY A C 1
ATOM 656 O O . GLY A 1 94 ? 3.031 8.426 -8.896 1.00 93.31 94 GLY A O 1
ATOM 657 N N . PRO A 1 95 ? 2.503 8.928 -11.031 1.00 96.06 95 PRO A N 1
ATOM 658 C CA . PRO A 1 95 ? 1.661 10.084 -10.711 1.00 96.06 95 PRO A CA 1
ATOM 659 C C . PRO A 1 95 ? 0.208 9.732 -10.360 1.00 96.06 95 PRO A C 1
ATOM 661 O O . PRO A 1 95 ? -0.566 10.630 -10.057 1.00 96.06 95 PRO A O 1
ATOM 664 N N . TYR A 1 96 ? -0.180 8.457 -10.430 1.00 97.62 96 TYR A N 1
ATOM 665 C CA . TYR A 1 96 ? -1.587 8.048 -10.353 1.00 97.62 96 TYR A CA 1
ATOM 666 C C . TYR A 1 96 ? -2.111 7.839 -8.924 1.00 97.62 96 TYR A C 1
ATOM 668 O O . TYR A 1 96 ? -3.298 7.578 -8.758 1.00 97.62 96 TYR A O 1
ATOM 676 N N . CYS A 1 97 ? -1.259 7.964 -7.900 1.00 98.50 97 CYS A N 1
ATOM 677 C CA . CYS A 1 97 ? -1.702 7.975 -6.503 1.00 98.50 97 CYS A CA 1
ATOM 678 C C . CYS A 1 97 ? -2.386 9.300 -6.133 1.00 98.50 97 CYS A C 1
ATOM 680 O O . CYS A 1 97 ? -2.059 10.344 -6.694 1.00 98.50 97 CYS A O 1
ATOM 682 N N . ASN A 1 98 ? -3.270 9.282 -5.130 1.00 98.62 98 ASN A N 1
ATOM 683 C CA . ASN A 1 98 ? -3.991 10.482 -4.675 1.00 98.62 98 ASN A CA 1
ATOM 684 C C . ASN A 1 98 ? -3.073 11.537 -4.039 1.00 98.62 98 ASN A C 1
ATOM 686 O O . ASN A 1 98 ? -3.362 12.729 -4.099 1.00 98.62 98 ASN A O 1
ATOM 690 N N . GLY A 1 99 ? -1.975 11.098 -3.427 1.00 97.62 99 GLY A N 1
ATOM 691 C CA . GLY A 1 99 ? -0.942 11.960 -2.867 1.00 97.62 99 GLY A CA 1
ATOM 692 C C . GLY A 1 99 ? 0.457 11.429 -3.149 1.00 97.62 99 GLY A C 1
ATOM 693 O O . GLY A 1 99 ? 0.641 10.336 -3.687 1.00 97.62 99 GLY A O 1
ATOM 694 N N . GLN A 1 100 ? 1.466 12.214 -2.781 1.00 96.44 100 GLN A N 1
ATOM 695 C CA . GLN A 1 100 ? 2.873 11.860 -2.954 1.00 96.44 100 GLN A CA 1
ATOM 696 C C . GLN A 1 100 ? 3.658 12.193 -1.689 1.00 96.44 100 GLN A C 1
ATOM 698 O O . GLN A 1 100 ? 3.419 13.225 -1.064 1.00 96.44 100 GLN A O 1
ATOM 703 N N . VAL A 1 101 ? 4.629 11.346 -1.350 1.00 94.88 101 VAL A N 1
ATOM 704 C CA . VAL A 1 101 ? 5.596 11.598 -0.274 1.00 94.88 101 VAL A CA 1
ATOM 705 C C . VAL A 1 101 ? 7.019 11.536 -0.819 1.00 94.88 101 VAL A C 1
ATOM 707 O O . VAL A 1 101 ? 7.322 10.774 -1.742 1.00 94.88 101 VAL A O 1
ATOM 710 N N . ARG A 1 102 ? 7.896 12.385 -0.289 1.00 88.38 102 ARG A N 1
ATOM 711 C CA . ARG A 1 102 ? 9.320 12.448 -0.630 1.00 88.38 102 ARG A CA 1
ATOM 712 C C . ARG A 1 102 ? 10.113 12.725 0.642 1.00 88.38 102 ARG A C 1
ATOM 714 O O . ARG A 1 102 ? 9.641 13.453 1.510 1.00 88.38 102 ARG A O 1
ATOM 721 N N . VAL A 1 103 ? 11.317 12.171 0.725 1.00 85.00 103 VAL A N 1
ATOM 722 C CA . VAL A 1 103 ? 12.277 12.478 1.791 1.00 85.00 103 VAL A CA 1
ATOM 723 C C . VAL A 1 103 ? 13.256 13.518 1.247 1.00 85.00 103 VAL A C 1
ATOM 725 O O . VAL A 1 103 ? 13.821 13.331 0.172 1.00 85.00 103 VAL A O 1
ATOM 728 N N . SER A 1 104 ? 13.399 14.650 1.938 1.00 69.00 104 SER A N 1
ATOM 729 C CA . SER A 1 104 ? 14.127 15.831 1.448 1.00 69.00 104 SER A CA 1
ATOM 730 C C . SER A 1 104 ? 15.627 15.841 1.772 1.00 69.00 104 SER A C 1
ATOM 732 O O . SER A 1 104 ? 16.330 16.730 1.295 1.00 69.00 104 SER A O 1
ATOM 734 N N . ILE A 1 105 ? 16.146 14.868 2.535 1.00 59.91 105 ILE A N 1
ATOM 735 C CA . ILE A 1 105 ? 17.571 14.789 2.884 1.00 59.91 105 ILE A CA 1
ATOM 736 C C . ILE A 1 105 ? 18.108 13.351 2.742 1.00 59.91 105 ILE A C 1
ATOM 738 O O . ILE A 1 105 ? 17.535 12.414 3.285 1.00 59.91 105 ILE A O 1
ATOM 742 N N . LEU A 1 106 ? 19.228 13.237 2.013 1.00 44.41 106 LEU A N 1
ATOM 743 C CA . LEU A 1 106 ? 20.074 12.064 1.725 1.00 44.41 106 LEU A CA 1
ATOM 744 C C . LEU A 1 106 ? 19.535 10.959 0.780 1.00 44.41 106 LEU A C 1
ATOM 746 O O . LEU A 1 106 ? 18.648 10.200 1.130 1.00 44.41 106 LEU A O 1
ATOM 750 N N . ALA A 1 107 ? 20.204 10.858 -0.379 1.00 46.19 107 ALA A N 1
ATOM 751 C CA . ALA A 1 107 ? 20.466 9.671 -1.209 1.00 46.19 107 ALA A CA 1
ATOM 752 C C . ALA A 1 107 ? 19.297 8.739 -1.627 1.00 46.19 107 ALA A C 1
ATOM 754 O O . ALA A 1 107 ? 18.665 8.070 -0.824 1.00 46.19 107 ALA A O 1
ATOM 755 N N . ASP A 1 108 ? 19.139 8.609 -2.951 1.00 51.56 108 ASP A N 1
ATOM 756 C CA . ASP A 1 108 ? 18.540 7.465 -3.655 1.00 51.56 108 ASP A CA 1
ATOM 757 C C . ASP A 1 108 ? 17.014 7.231 -3.665 1.00 51.56 108 ASP A C 1
ATOM 759 O O . ASP A 1 108 ? 16.521 6.150 -3.361 1.00 51.56 108 ASP A O 1
ATOM 763 N N . ILE A 1 109 ? 16.263 8.150 -4.286 1.00 50.78 109 ILE A N 1
ATOM 764 C CA . ILE A 1 109 ? 15.102 7.725 -5.109 1.00 50.78 109 ILE A CA 1
ATOM 765 C C . ILE A 1 109 ? 15.552 7.132 -6.465 1.00 50.78 109 ILE A C 1
ATOM 767 O O . ILE A 1 109 ? 14.771 6.458 -7.137 1.00 50.78 109 ILE A O 1
ATOM 771 N N . ARG A 1 110 ? 16.821 7.317 -6.866 1.00 52.62 110 ARG A N 1
ATOM 772 C CA . ARG A 1 110 ? 17.374 6.707 -8.088 1.00 52.62 110 ARG A CA 1
ATOM 773 C C . ARG A 1 110 ? 17.507 5.182 -8.005 1.00 52.62 110 ARG A C 1
ATOM 775 O O . ARG A 1 110 ? 17.306 4.539 -9.022 1.00 52.62 110 ARG A O 1
ATOM 782 N N . LEU A 1 111 ? 17.696 4.592 -6.818 1.00 51.50 111 LEU A N 1
ATOM 783 C CA . LEU A 1 111 ? 17.795 3.126 -6.652 1.00 51.50 111 LEU A CA 1
ATOM 784 C C . LEU A 1 111 ? 16.555 2.339 -7.119 1.00 51.50 111 LEU A C 1
ATOM 786 O O . LEU A 1 111 ? 16.646 1.136 -7.342 1.00 51.50 111 LEU A O 1
ATOM 790 N N . CYS A 1 112 ? 15.405 3.000 -7.260 1.00 45.66 112 CYS A N 1
ATOM 791 C CA . CYS A 1 112 ? 14.141 2.374 -7.645 1.00 45.66 112 CYS A CA 1
ATOM 792 C C . CYS A 1 112 ? 13.669 2.710 -9.069 1.00 45.66 112 CYS A C 1
ATOM 794 O O . CYS A 1 112 ? 12.699 2.109 -9.535 1.00 45.66 112 CYS A O 1
ATOM 796 N N . LEU A 1 113 ? 14.289 3.692 -9.731 1.00 43.78 113 LEU A N 1
ATOM 797 C CA . LEU A 1 113 ? 13.849 4.213 -11.034 1.00 43.78 113 LEU A CA 1
ATOM 798 C C . LEU A 1 113 ? 14.740 3.780 -12.210 1.00 43.78 113 LEU A C 1
ATOM 800 O O . LEU A 1 113 ? 14.367 4.054 -13.350 1.00 43.78 113 LEU A O 1
ATOM 804 N N . ASP A 1 114 ? 15.830 3.062 -11.928 1.00 40.31 114 ASP A N 1
ATOM 805 C CA . ASP A 1 114 ? 16.669 2.346 -12.899 1.00 40.31 114 ASP A CA 1
ATOM 806 C C . ASP A 1 114 ? 16.388 0.817 -12.862 1.00 40.31 114 ASP A C 1
ATOM 808 O O . ASP A 1 114 ? 16.572 0.144 -13.902 1.00 40.31 114 ASP A O 1
#

Organism: Trifolium pratense (NCBI:txid57577)

InterPro domains:
  IPR003700 Ketopantoate hydroxymethyltransferase [PF02548] (9-103)
  IPR003700 Ketopantoate hydroxymethyltransferase [PTHR20881] (10-103)
  IPR015813 Pyruvate/Phosphoenolpyruvate kinase-like domain superfamily [SSF51621] (7-103)
  IPR040442 Pyruvate kinase-like domain superfamily [G3DSA:3.20.20.60] (2-109)

Secondary structure (DSSP, 8-state):
--TTHHHHHHHHHHHHHTT---EEEEE--GGGHHHHTSS--S--SHHHHHHHHHHHHHHHHTT-SEEEEES--HHHHHHHHHH-SSPEEEESS-TTSSEE----SSS-SGGGT-